Protein AF-A0A5J4RDU5-F1 (afdb_monomer)

Sequence (133 aa):
MGRKKLPRPSVDELYETISKMLVPAFILENFDIYGARESGASWVIELREKEGRIPVLLSERSDVVFDGYCNPIETLSHSFVCKPVYLKIYRRRYKKSNSDEHFSNEYDFTLNGLKMVPELGIFLKEEDRKLSY

Organism: NCBI:txid433724

Solvent-accessible surface area (backbone atoms only — not comparable to full-atom values): 9162 Å² total; per-residue (Å²): 135,82,82,76,89,72,82,81,77,56,70,66,63,49,48,56,55,52,46,56,43,52,41,57,65,81,55,57,73,52,30,41,82,77,47,74,46,81,52,101,88,49,77,48,75,42,70,42,74,41,89,86,75,65,56,78,96,49,65,89,52,88,85,77,74,90,83,80,77,76,85,84,85,87,78,92,74,61,90,40,58,91,58,90,84,82,89,84,84,82,77,69,76,47,59,56,87,100,48,92,57,75,47,62,85,87,82,87,70,48,36,87,98,44,102,41,44,52,68,60,56,51,54,54,52,5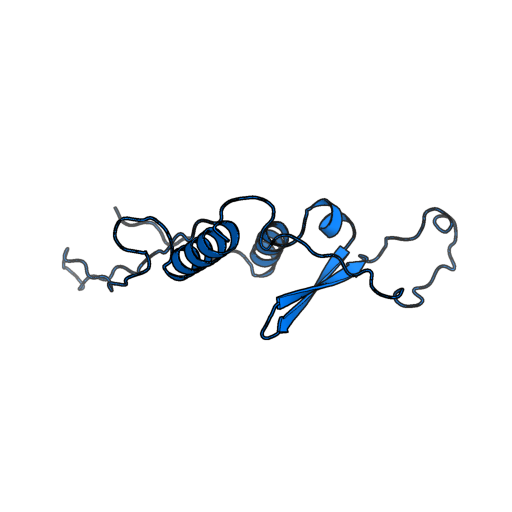4,52,55,57,63,74,75,111

Structure (mmCIF, N/CA/C/O backbone):
data_AF-A0A5J4RDU5-F1
#
_entry.id   AF-A0A5J4RDU5-F1
#
loop_
_atom_site.group_PDB
_atom_site.id
_atom_site.type_symbol
_atom_site.label_atom_id
_atom_site.label_alt_id
_atom_site.label_comp_id
_atom_site.label_asym_id
_atom_site.label_entity_id
_atom_site.label_seq_id
_atom_site.pdbx_PDB_ins_code
_atom_site.Cartn_x
_atom_site.Cartn_y
_atom_site.Cartn_z
_atom_site.occupancy
_atom_site.B_iso_or_equiv
_atom_site.auth_seq_id
_atom_site.auth_comp_id
_atom_site.auth_asym_id
_atom_site.auth_atom_id
_atom_site.pdbx_PDB_model_num
ATOM 1 N N . MET A 1 1 ? -18.287 16.459 21.845 1.00 55.81 1 MET A N 1
ATOM 2 C CA . MET A 1 1 ? -18.755 16.688 20.455 1.00 55.81 1 MET A CA 1
ATOM 3 C C . MET A 1 1 ? -18.324 15.526 19.563 1.00 55.81 1 MET A C 1
ATOM 5 O O . MET A 1 1 ? -17.198 15.071 19.702 1.00 55.81 1 MET A O 1
ATOM 9 N N . GLY A 1 2 ? -19.204 15.005 18.699 1.00 64.81 2 GLY A N 1
ATOM 10 C CA . GLY A 1 2 ? -18.856 13.923 17.761 1.00 64.81 2 GLY A CA 1
ATOM 11 C C . GLY A 1 2 ? -18.026 14.437 16.580 1.00 64.81 2 GLY A C 1
ATOM 12 O O . GLY A 1 2 ? -18.209 15.577 16.156 1.00 64.81 2 GLY A O 1
ATOM 13 N N . ARG A 1 3 ? -17.112 13.618 16.045 1.00 70.94 3 ARG A N 1
ATOM 14 C CA . ARG A 1 3 ? -16.375 13.970 14.820 1.00 70.94 3 ARG A CA 1
ATOM 15 C C . ARG A 1 3 ? -17.342 14.051 13.637 1.00 70.94 3 ARG A C 1
ATOM 17 O O . ARG A 1 3 ? -18.189 13.174 13.474 1.00 70.94 3 ARG A O 1
ATOM 24 N N . LYS A 1 4 ? -17.206 15.099 12.819 1.00 79.25 4 LYS A N 1
ATOM 25 C CA . LYS A 1 4 ? -17.969 15.252 11.573 1.00 79.25 4 LYS A CA 1
ATOM 26 C C . LYS A 1 4 ? -17.608 14.124 10.603 1.00 79.25 4 LYS A C 1
ATOM 28 O O . LYS A 1 4 ? -16.477 13.635 10.614 1.00 79.25 4 LYS A O 1
ATOM 33 N N . LYS A 1 5 ? -18.567 13.725 9.763 1.00 79.06 5 LYS A N 1
ATOM 34 C CA . LYS A 1 5 ? -18.322 12.783 8.668 1.00 79.06 5 LYS A CA 1
ATOM 35 C C . LYS A 1 5 ? -17.323 13.430 7.709 1.00 79.06 5 LYS A C 1
ATOM 37 O O . LYS A 1 5 ? -17.631 14.460 7.119 1.00 79.06 5 LYS A O 1
ATOM 42 N N . LEU A 1 6 ? -16.135 12.846 7.604 1.00 83.50 6 LEU A N 1
ATOM 43 C CA . LEU A 1 6 ? -15.161 13.241 6.595 1.00 83.50 6 LEU A CA 1
ATOM 44 C C . LEU A 1 6 ? -15.513 12.548 5.272 1.00 83.50 6 LEU A C 1
ATOM 46 O O . LEU A 1 6 ? -15.948 11.389 5.303 1.00 83.50 6 LEU A O 1
ATOM 50 N N . PRO A 1 7 ? -15.368 13.235 4.128 1.00 89.56 7 PRO A N 1
ATOM 51 C CA . PRO A 1 7 ? -15.463 12.580 2.834 1.00 89.56 7 PRO A CA 1
ATOM 52 C C . PRO A 1 7 ? -14.346 11.540 2.712 1.00 89.56 7 PRO A C 1
ATOM 54 O O . PRO A 1 7 ? -13.247 11.721 3.239 1.00 89.56 7 PRO A O 1
ATOM 57 N N . ARG A 1 8 ? -14.648 10.425 2.046 1.00 90.00 8 ARG A N 1
ATOM 58 C CA . ARG A 1 8 ? -13.632 9.430 1.704 1.00 90.00 8 ARG A CA 1
ATOM 59 C C . ARG A 1 8 ? -12.812 9.982 0.525 1.00 90.00 8 ARG A C 1
ATOM 61 O O . ARG A 1 8 ? -13.450 10.446 -0.419 1.00 90.00 8 ARG A O 1
ATOM 68 N N . PRO A 1 9 ? -11.467 9.921 0.565 1.00 92.69 9 PRO A N 1
ATOM 69 C CA . PRO A 1 9 ? -10.623 10.212 -0.596 1.00 92.69 9 PRO A CA 1
ATOM 70 C C . PRO A 1 9 ? -10.972 9.333 -1.801 1.00 92.69 9 PRO A C 1
ATO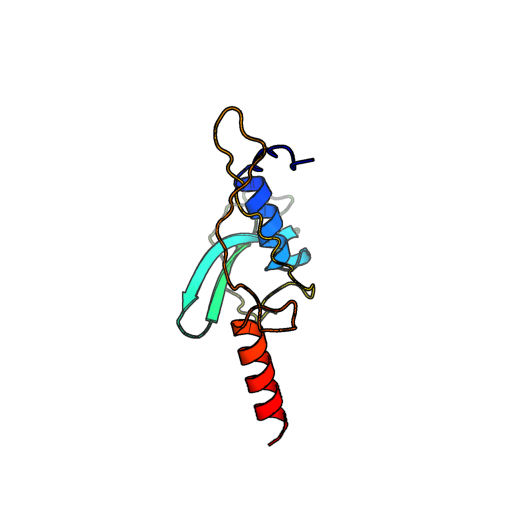M 72 O O . PRO A 1 9 ? -11.621 8.288 -1.640 1.00 92.69 9 PRO A O 1
ATOM 75 N N . SER A 1 10 ? -10.521 9.732 -2.990 1.00 95.75 10 SER A N 1
ATOM 76 C CA . SER A 1 10 ? -10.664 8.890 -4.180 1.00 95.75 10 SER A CA 1
ATOM 77 C C . SER A 1 10 ? -9.844 7.599 -4.046 1.00 95.75 10 SER A C 1
ATOM 79 O O . SER A 1 10 ? -8.980 7.463 -3.172 1.00 95.75 10 SER A O 1
ATOM 81 N N . VAL A 1 11 ? -10.141 6.611 -4.895 1.00 94.75 11 VAL A N 1
ATOM 82 C CA . VAL A 1 11 ? -9.355 5.368 -4.934 1.00 94.75 11 VAL A CA 1
ATOM 83 C C . VAL A 1 11 ? -7.916 5.669 -5.345 1.00 94.75 11 VAL A C 1
ATOM 85 O O . VAL A 1 11 ? -7.007 5.154 -4.704 1.00 94.75 11 VAL A O 1
ATOM 88 N N . ASP A 1 12 ? -7.717 6.554 -6.320 1.00 93.19 12 ASP A N 1
ATOM 89 C CA . ASP A 1 12 ? -6.394 6.900 -6.847 1.00 93.19 12 ASP A CA 1
ATOM 90 C C . ASP A 1 12 ? -5.538 7.635 -5.809 1.00 93.19 12 ASP A C 1
ATOM 92 O O . ASP A 1 12 ? -4.383 7.278 -5.589 1.00 93.19 12 ASP A O 1
ATOM 96 N N . GLU A 1 13 ? -6.120 8.595 -5.082 1.00 93.06 13 GLU A N 1
ATOM 97 C CA . GLU A 1 13 ? -5.431 9.304 -3.992 1.00 93.06 13 GLU A CA 1
ATOM 98 C C . GLU A 1 13 ? -5.009 8.339 -2.872 1.00 93.06 13 GLU A C 1
ATOM 100 O O . GLU A 1 13 ? -3.915 8.434 -2.299 1.00 93.06 13 GLU A O 1
ATOM 105 N N . LEU A 1 14 ? -5.889 7.387 -2.543 1.00 93.25 14 LEU A N 1
ATOM 106 C CA . LEU A 1 14 ? -5.608 6.372 -1.535 1.00 93.25 14 LEU A CA 1
ATOM 107 C C . LEU A 1 14 ? -4.529 5.397 -2.019 1.00 93.25 14 LEU A C 1
ATOM 109 O O . LEU A 1 14 ? -3.634 5.049 -1.247 1.00 93.25 14 LEU A O 1
ATOM 113 N N . TYR A 1 15 ? -4.601 4.985 -3.283 1.00 92.00 15 TYR A N 1
ATOM 114 C CA . TYR A 1 15 ? -3.633 4.108 -3.924 1.00 92.00 15 TYR A CA 1
ATOM 115 C C . TYR A 1 15 ? -2.240 4.733 -3.937 1.00 92.00 15 TYR A C 1
ATOM 117 O O . TYR A 1 15 ? -1.285 4.100 -3.489 1.00 92.00 15 TYR A O 1
ATOM 125 N N . GLU A 1 16 ? -2.121 5.997 -4.343 1.00 91.38 16 GLU A N 1
ATOM 126 C CA . GLU A 1 16 ? -0.854 6.728 -4.335 1.00 91.38 16 GLU A CA 1
ATOM 127 C C . GLU A 1 16 ? -0.254 6.791 -2.920 1.00 91.38 16 GLU A C 1
ATOM 129 O O . GLU A 1 16 ? 0.940 6.555 -2.714 1.00 91.38 16 GLU A O 1
ATOM 134 N N . THR A 1 17 ? -1.094 7.068 -1.920 1.00 91.75 17 THR A N 1
ATOM 135 C CA . THR A 1 17 ? -0.660 7.154 -0.521 1.00 91.75 17 THR A CA 1
ATOM 136 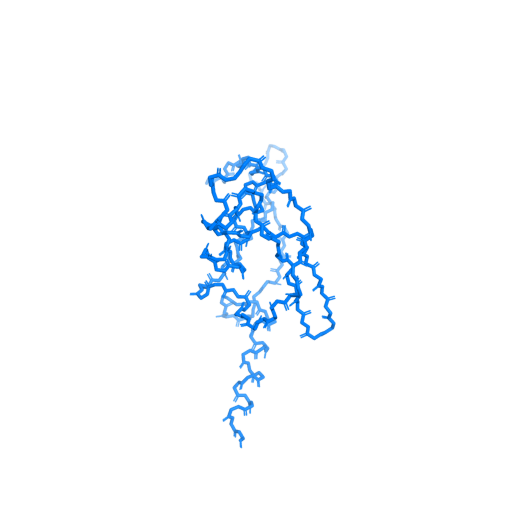C C . THR A 1 17 ? -0.159 5.806 0.004 1.00 91.75 17 THR A C 1
ATOM 138 O O . THR A 1 17 ? 0.910 5.749 0.613 1.00 91.75 17 THR A O 1
ATOM 141 N N . ILE A 1 18 ? -0.900 4.719 -0.236 1.00 91.50 18 ILE A N 1
ATOM 142 C CA . ILE A 1 18 ? -0.529 3.368 0.214 1.00 91.50 18 ILE A CA 1
ATOM 143 C C . ILE A 1 18 ? 0.727 2.878 -0.512 1.00 91.50 18 ILE A C 1
ATOM 145 O O . ILE A 1 18 ? 1.610 2.302 0.120 1.00 91.50 18 ILE A O 1
ATOM 149 N N . SER A 1 19 ? 0.857 3.168 -1.807 1.00 92.38 19 SER A N 1
ATOM 150 C CA . SER A 1 19 ? 2.030 2.801 -2.608 1.00 92.38 19 SER A CA 1
ATOM 151 C C . SER A 1 19 ? 3.323 3.321 -1.977 1.00 92.38 19 SER A C 1
ATOM 153 O O . SER A 1 19 ? 4.281 2.569 -1.817 1.00 92.38 19 SER A O 1
ATOM 155 N N . LYS A 1 20 ? 3.324 4.573 -1.497 1.00 91.12 20 LYS A N 1
ATOM 156 C CA . LYS A 1 20 ? 4.473 5.195 -0.808 1.00 91.12 20 LYS A CA 1
ATOM 157 C C . LYS A 1 20 ? 4.800 4.571 0.553 1.00 91.12 20 LYS A C 1
ATOM 159 O O . LYS A 1 20 ? 5.882 4.814 1.086 1.00 91.12 20 LYS A O 1
ATOM 164 N N . MET A 1 21 ? 3.876 3.816 1.151 1.00 91.94 21 MET A N 1
ATOM 165 C CA . MET A 1 21 ? 4.135 3.077 2.392 1.00 91.94 21 MET A CA 1
ATOM 166 C C . MET A 1 21 ? 4.887 1.771 2.139 1.00 91.94 21 MET A C 1
ATOM 168 O O . MET A 1 21 ? 5.580 1.309 3.042 1.00 91.94 21 MET A O 1
ATOM 172 N N . LEU A 1 22 ? 4.738 1.185 0.950 1.00 91.69 22 LEU A N 1
ATOM 173 C CA . LEU A 1 22 ? 5.238 -0.151 0.614 1.00 91.69 22 LEU A CA 1
ATOM 174 C C . LEU A 1 22 ? 6.450 -0.107 -0.320 1.00 91.69 22 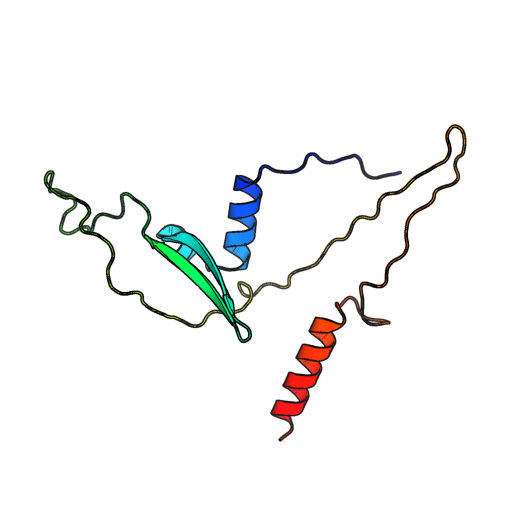LEU A C 1
ATO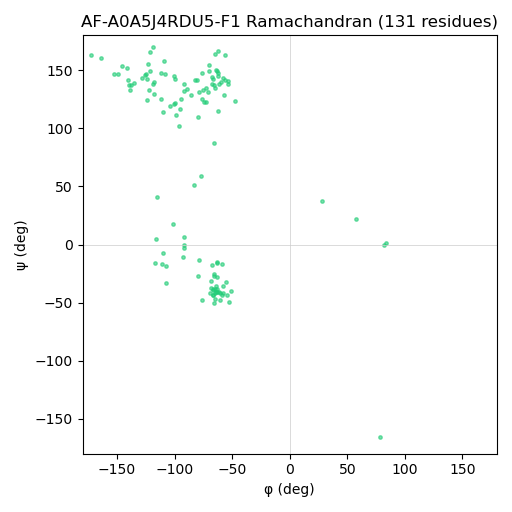M 176 O O . LEU A 1 22 ? 7.337 -0.945 -0.212 1.00 91.69 22 LEU A O 1
ATOM 180 N N . VAL A 1 23 ? 6.510 0.880 -1.215 1.00 92.44 23 VAL A N 1
ATOM 181 C CA . VAL A 1 23 ? 7.568 1.017 -2.217 1.00 92.44 23 VAL A CA 1
ATOM 182 C C . VAL A 1 23 ? 8.328 2.329 -1.988 1.00 92.44 23 VAL A C 1
ATOM 184 O O . VAL A 1 23 ? 7.705 3.389 -1.865 1.00 92.44 23 VAL A O 1
ATOM 187 N N . PRO A 1 24 ? 9.673 2.301 -1.929 1.00 91.38 24 PRO A N 1
ATOM 188 C CA . PRO A 1 24 ? 10.483 3.507 -1.817 1.00 91.38 24 PRO A CA 1
ATOM 189 C C . PRO A 1 24 ? 10.177 4.543 -2.904 1.00 91.38 24 PRO A C 1
ATOM 191 O O . PRO A 1 24 ? 10.025 4.214 -4.080 1.00 91.38 24 PRO A O 1
ATOM 194 N N . ALA A 1 25 ? 10.163 5.822 -2.520 1.00 90.62 25 ALA A N 1
ATOM 195 C CA . ALA A 1 25 ? 9.797 6.917 -3.421 1.00 90.62 25 ALA A CA 1
ATOM 196 C C . ALA A 1 25 ? 10.673 6.994 -4.686 1.00 90.62 25 ALA A C 1
ATOM 198 O O . ALA A 1 25 ? 10.151 7.278 -5.757 1.00 90.62 25 ALA A O 1
ATOM 199 N N . PHE A 1 26 ? 11.972 6.685 -4.581 1.00 92.06 26 PHE A N 1
ATOM 200 C CA . PHE A 1 26 ? 12.889 6.699 -5.729 1.00 92.06 26 PHE A CA 1
ATOM 201 C C . PHE A 1 26 ? 12.546 5.634 -6.786 1.00 92.06 26 PHE A C 1
ATOM 203 O O . PHE A 1 26 ? 12.837 5.814 -7.965 1.00 92.06 26 PHE A O 1
ATOM 210 N N . ILE A 1 27 ? 11.910 4.529 -6.381 1.00 94.25 27 ILE A N 1
ATOM 211 C CA . ILE A 1 27 ? 11.416 3.506 -7.309 1.00 94.25 27 ILE A CA 1
ATOM 212 C C . ILE A 1 27 ? 10.134 4.016 -7.973 1.00 94.25 27 ILE A C 1
ATOM 214 O O . ILE A 1 27 ? 10.032 4.018 -9.196 1.00 94.25 27 ILE A O 1
ATOM 218 N N . LEU A 1 28 ? 9.194 4.537 -7.177 1.00 94.25 28 LEU A N 1
ATOM 219 C CA . LEU A 1 28 ? 7.924 5.089 -7.672 1.00 94.25 28 LEU A CA 1
ATOM 220 C C . LEU A 1 28 ? 8.089 6.316 -8.583 1.00 94.25 28 LEU A C 1
ATOM 222 O O . LEU A 1 28 ? 7.149 6.707 -9.274 1.00 94.25 28 LEU A O 1
ATOM 226 N N . GLU A 1 29 ? 9.259 6.953 -8.600 1.00 94.81 29 GLU A N 1
ATOM 227 C CA . GLU A 1 29 ? 9.571 8.033 -9.537 1.00 94.81 29 GLU A CA 1
ATOM 228 C C . GLU A 1 29 ? 9.575 7.535 -10.990 1.00 94.81 29 GLU A C 1
ATOM 230 O O . GLU A 1 29 ? 9.028 8.199 -11.878 1.00 94.81 29 GLU A O 1
ATOM 235 N N . ASN A 1 30 ? 10.128 6.344 -11.220 1.00 96.19 30 ASN A N 1
ATOM 236 C CA . ASN A 1 30 ? 10.348 5.781 -12.553 1.00 96.19 30 ASN A CA 1
ATOM 237 C C . ASN A 1 30 ? 9.452 4.583 -12.868 1.00 96.19 30 ASN A C 1
ATOM 239 O O . ASN A 1 30 ? 9.292 4.258 -14.038 1.00 96.19 30 ASN A O 1
ATOM 243 N N . PHE A 1 31 ? 8.837 3.970 -11.858 1.00 96.81 31 PHE A N 1
ATOM 244 C CA . PHE A 1 31 ? 8.030 2.765 -12.010 1.00 96.81 31 PHE A CA 1
ATOM 245 C C . PHE A 1 31 ? 6.624 2.942 -11.432 1.00 96.81 31 PHE A C 1
ATOM 247 O O . PHE A 1 31 ? 6.441 3.599 -10.407 1.00 96.81 31 PHE A O 1
ATOM 254 N N . ASP A 1 32 ? 5.648 2.308 -12.073 1.00 95.44 32 ASP A N 1
ATOM 255 C CA . ASP A 1 32 ? 4.281 2.148 -11.592 1.00 95.44 32 ASP A CA 1
ATOM 256 C C . ASP A 1 32 ? 4.082 0.754 -11.001 1.00 95.44 32 ASP A C 1
ATOM 258 O O . ASP A 1 32 ? 4.618 -0.236 -11.503 1.00 95.44 32 ASP A O 1
ATOM 262 N N . ILE A 1 33 ? 3.264 0.662 -9.953 1.00 95.31 33 ILE A N 1
ATOM 263 C CA . ILE A 1 33 ? 2.784 -0.625 -9.446 1.00 95.31 33 ILE A CA 1
ATOM 264 C C . ILE A 1 33 ? 1.719 -1.149 -10.412 1.00 95.31 33 ILE A C 1
ATOM 266 O O . ILE A 1 33 ? 0.706 -0.492 -10.647 1.00 95.31 33 ILE A O 1
ATOM 270 N N . TYR A 1 34 ? 1.958 -2.344 -10.944 1.00 94.56 34 TYR A N 1
ATOM 271 C CA . TYR A 1 34 ? 1.079 -3.035 -11.893 1.00 94.56 34 TYR A CA 1
ATOM 272 C C . TYR A 1 34 ? 0.347 -4.224 -11.272 1.00 94.56 34 TYR A C 1
ATOM 274 O O . TYR A 1 34 ? -0.665 -4.678 -11.803 1.00 94.56 34 TYR A O 1
ATOM 282 N N . GLY A 1 35 ? 0.835 -4.732 -10.142 1.00 93.62 35 GLY A N 1
ATOM 283 C CA . GLY A 1 35 ? 0.195 -5.836 -9.448 1.00 93.62 35 GLY A CA 1
ATOM 284 C C . GLY A 1 35 ? 0.821 -6.119 -8.095 1.00 93.62 35 GLY A C 1
ATOM 285 O O . GLY A 1 35 ? 1.938 -5.700 -7.798 1.00 93.62 35 GLY A O 1
ATOM 286 N N . ALA A 1 36 ? 0.090 -6.858 -7.271 1.00 93.44 36 ALA A N 1
ATOM 287 C CA . ALA A 1 36 ? 0.613 -7.453 -6.057 1.00 93.44 36 ALA A CA 1
ATOM 288 C C . ALA A 1 36 ? 0.056 -8.870 -5.935 1.00 93.44 36 ALA A C 1
ATOM 290 O O . ALA A 1 36 ? -1.144 -9.084 -6.116 1.00 93.44 36 ALA A O 1
ATOM 291 N N . ARG A 1 37 ? 0.926 -9.834 -5.639 1.00 93.62 37 ARG A N 1
ATOM 292 C CA . ARG A 1 37 ? 0.550 -11.229 -5.399 1.00 93.62 37 ARG A CA 1
ATOM 293 C C . ARG A 1 37 ? 1.006 -11.654 -4.015 1.00 93.62 37 ARG A C 1
ATOM 295 O O . ARG A 1 37 ? 2.151 -11.425 -3.630 1.00 93.62 37 ARG A O 1
ATOM 302 N N . GLU A 1 38 ? 0.100 -12.288 -3.290 1.00 92.81 38 GLU A N 1
ATOM 303 C CA . GLU A 1 38 ? 0.406 -12.969 -2.042 1.00 92.81 38 GLU A CA 1
ATOM 304 C C . GLU A 1 38 ? 0.737 -14.433 -2.338 1.00 92.81 38 GLU A C 1
ATOM 306 O O . GLU A 1 38 ? 0.093 -15.095 -3.153 1.00 92.81 38 GLU A O 1
ATOM 311 N N . SER A 1 39 ? 1.756 -14.940 -1.662 1.00 87.69 39 SER A N 1
ATOM 312 C CA . SER A 1 39 ? 2.037 -16.362 -1.519 1.00 87.69 39 SER A CA 1
ATOM 313 C C . SER A 1 39 ? 2.045 -16.704 -0.030 1.00 87.69 39 SER A C 1
ATOM 315 O O . SER A 1 39 ? 2.159 -15.812 0.808 1.00 87.69 39 SER A O 1
ATOM 317 N N . GLY A 1 40 ? 1.992 -17.991 0.324 1.00 82.44 40 GLY A N 1
ATOM 318 C CA . GLY A 1 40 ? 1.971 -18.407 1.734 1.00 82.44 40 GLY A CA 1
ATOM 319 C C . GLY A 1 40 ? 3.182 -17.954 2.566 1.00 82.44 40 GLY A C 1
ATOM 320 O O . GLY A 1 40 ? 3.107 -17.985 3.789 1.00 82.44 40 GLY A O 1
ATOM 321 N N . ALA A 1 41 ? 4.281 -17.535 1.928 1.00 84.88 41 ALA A N 1
ATOM 322 C CA . ALA A 1 41 ? 5.502 -17.100 2.607 1.00 84.88 41 ALA A CA 1
ATOM 323 C C . ALA A 1 41 ? 5.872 -15.625 2.365 1.00 84.88 41 ALA A C 1
ATOM 325 O O . ALA A 1 41 ? 6.716 -15.092 3.085 1.00 84.88 41 ALA A O 1
ATOM 326 N N . SER A 1 42 ? 5.306 -14.960 1.353 1.00 84.06 42 SER A N 1
ATOM 327 C CA . SER A 1 42 ? 5.726 -13.606 0.974 1.00 84.06 42 SER A CA 1
ATOM 328 C C . SER A 1 42 ? 4.726 -12.882 0.076 1.00 84.06 42 SER A C 1
ATOM 330 O O . SER A 1 42 ? 3.916 -13.498 -0.618 1.00 84.06 42 SER A O 1
ATOM 332 N N . TRP A 1 43 ? 4.852 -11.558 0.046 1.00 91.62 43 TRP A N 1
ATOM 333 C CA . TRP A 1 43 ? 4.207 -10.685 -0.929 1.00 91.62 43 TRP A CA 1
ATOM 334 C C . TRP A 1 43 ? 5.199 -10.301 -2.028 1.00 91.62 43 TRP A C 1
ATOM 336 O O . TRP A 1 43 ? 6.369 -10.045 -1.748 1.00 91.62 43 TRP A O 1
ATOM 346 N N . VAL A 1 44 ? 4.721 -10.215 -3.269 1.00 92.44 44 VAL A N 1
ATOM 347 C CA . VAL A 1 44 ? 5.487 -9.705 -4.414 1.00 92.44 44 VAL A CA 1
ATOM 348 C C . VAL A 1 44 ? 4.712 -8.562 -5.050 1.00 92.44 44 VAL A C 1
ATOM 350 O O . VAL A 1 44 ? 3.556 -8.741 -5.430 1.00 92.44 44 VAL A O 1
ATOM 353 N N . ILE A 1 45 ? 5.352 -7.401 -5.170 1.00 94.69 45 ILE A N 1
ATOM 354 C CA . ILE A 1 45 ? 4.817 -6.231 -5.871 1.00 94.69 45 ILE A CA 1
ATOM 355 C C . ILE A 1 45 ? 5.465 -6.183 -7.254 1.00 94.69 45 ILE A C 1
ATOM 357 O O . ILE A 1 45 ? 6.687 -6.110 -7.364 1.00 94.69 45 ILE A O 1
ATOM 361 N N . GLU A 1 46 ? 4.649 -6.229 -8.304 1.00 96.00 46 GLU A N 1
ATOM 362 C CA . GLU A 1 46 ? 5.103 -6.041 -9.677 1.00 96.00 46 GLU A CA 1
ATOM 363 C C . GLU A 1 46 ? 5.141 -4.560 -10.030 1.00 96.00 46 GLU A C 1
ATOM 365 O O . GLU A 1 46 ? 4.158 -3.831 -9.871 1.00 96.00 46 GLU A O 1
ATOM 370 N N . LEU A 1 47 ? 6.289 -4.143 -10.554 1.00 96.88 47 LEU A N 1
ATOM 371 C CA . LEU A 1 47 ? 6.572 -2.783 -10.975 1.00 96.88 47 LEU A CA 1
ATOM 372 C C . LEU A 1 47 ? 6.883 -2.781 -12.472 1.00 96.88 47 LEU A C 1
ATOM 374 O O . LEU A 1 47 ? 7.605 -3.655 -12.956 1.00 96.88 47 LEU A O 1
ATOM 378 N N . ARG A 1 48 ? 6.364 -1.798 -13.205 1.00 97.31 48 ARG A N 1
ATOM 379 C CA . ARG A 1 48 ? 6.709 -1.567 -14.615 1.00 97.31 48 ARG A CA 1
ATOM 380 C C . ARG A 1 48 ? 7.215 -0.154 -14.778 1.00 97.31 48 ARG A C 1
ATOM 382 O O . ARG A 1 48 ? 6.731 0.753 -14.110 1.00 97.31 48 ARG A O 1
ATOM 389 N N . GLU A 1 49 ? 8.211 0.021 -15.634 1.00 96.94 49 GLU A N 1
ATOM 390 C CA . GLU A 1 49 ? 8.724 1.352 -15.931 1.00 96.94 49 GLU A CA 1
ATOM 391 C C . GLU A 1 49 ? 7.609 2.204 -16.546 1.00 96.94 49 GLU A C 1
ATOM 393 O O . GLU A 1 49 ? 6.813 1.716 -17.356 1.00 96.94 49 GLU A O 1
ATOM 398 N N . LYS A 1 50 ? 7.528 3.461 -16.109 1.00 95.75 50 LYS A N 1
ATOM 399 C CA . LYS A 1 50 ? 6.537 4.422 -16.583 1.00 95.75 50 LYS A CA 1
ATOM 400 C C . LYS A 1 50 ? 6.710 4.686 -18.070 1.00 95.75 50 LYS A C 1
ATOM 402 O O . LYS A 1 50 ? 7.828 4.751 -18.585 1.00 95.75 50 LYS A O 1
ATOM 407 N N . GLU A 1 51 ? 5.593 4.945 -18.735 1.00 92.81 51 GLU A N 1
ATOM 408 C CA . GLU A 1 51 ? 5.608 5.408 -20.117 1.00 92.81 51 GLU A CA 1
ATOM 409 C C . GLU A 1 51 ? 6.416 6.714 -20.250 1.00 92.81 51 GLU A C 1
ATOM 411 O O . GLU A 1 51 ? 6.419 7.569 -19.360 1.00 92.81 51 GLU A O 1
ATOM 416 N N . GLY A 1 52 ? 7.145 6.855 -21.359 1.00 89.25 52 GLY A N 1
ATOM 417 C CA . GLY A 1 52 ? 7.955 8.042 -21.645 1.00 89.25 52 GLY A CA 1
ATOM 418 C C . GLY A 1 52 ? 9.349 8.059 -21.006 1.00 89.25 52 GLY A C 1
ATOM 419 O O . GLY A 1 52 ? 10.100 9.007 -21.234 1.00 89.25 52 GLY A O 1
ATOM 420 N N . ARG A 1 53 ? 9.755 7.018 -20.264 1.00 91.81 53 ARG A N 1
ATOM 421 C CA . ARG A 1 53 ? 11.139 6.840 -19.780 1.00 91.81 53 ARG A CA 1
ATOM 422 C C . ARG A 1 53 ? 12.074 6.340 -20.889 1.00 91.81 53 ARG A C 1
ATOM 424 O O . ARG A 1 53 ? 12.697 5.292 -20.792 1.00 91.81 53 ARG A O 1
ATOM 431 N N . ILE A 1 54 ? 12.170 7.111 -21.969 1.00 92.12 54 ILE A N 1
ATOM 432 C CA . ILE A 1 54 ? 13.038 6.785 -23.104 1.00 92.12 54 ILE A CA 1
ATOM 433 C C . ILE A 1 54 ? 14.507 6.980 -22.687 1.00 92.12 54 ILE A C 1
ATOM 435 O O . ILE A 1 54 ? 14.844 8.036 -22.141 1.00 92.12 54 ILE A O 1
ATOM 439 N N . PRO A 1 55 ? 15.403 6.008 -22.949 1.00 93.44 55 PRO A N 1
ATOM 440 C CA . PRO A 1 55 ? 16.827 6.163 -22.679 1.00 93.44 55 PRO A CA 1
ATOM 441 C C . PRO A 1 55 ? 17.398 7.423 -23.334 1.00 93.44 55 PRO A C 1
ATOM 443 O O . PRO A 1 55 ? 17.137 7.691 -24.504 1.00 93.44 55 PRO A O 1
ATOM 446 N N . VAL A 1 56 ? 18.251 8.159 -22.613 1.00 92.50 56 VAL A N 1
ATOM 447 C CA . VAL A 1 56 ? 18.865 9.412 -23.104 1.00 92.50 56 VAL A CA 1
ATOM 448 C C . VAL A 1 56 ? 19.605 9.213 -24.433 1.00 92.50 56 VAL A C 1
ATOM 450 O O . VAL A 1 56 ? 19.588 10.085 -25.289 1.00 92.50 56 VAL A O 1
ATOM 453 N N . LEU A 1 57 ? 20.190 8.032 -24.660 1.00 94.19 57 LEU A N 1
ATOM 454 C CA . LEU A 1 57 ? 20.858 7.688 -25.924 1.00 94.19 57 LEU A CA 1
ATOM 455 C C . LEU A 1 57 ? 19.916 7.663 -27.144 1.00 94.19 57 LEU A C 1
ATOM 457 O O . LEU A 1 57 ? 20.387 7.657 -28.280 1.00 94.19 57 LEU A O 1
ATOM 461 N N . LEU A 1 58 ? 18.603 7.625 -26.918 1.00 93.38 58 LEU A N 1
ATOM 462 C CA . LEU A 1 58 ? 17.560 7.584 -27.939 1.00 93.38 58 LEU A CA 1
ATOM 463 C C . LEU A 1 58 ? 16.665 8.838 -27.916 1.00 93.38 58 LEU A C 1
ATOM 465 O O . LEU A 1 58 ? 15.714 8.895 -28.686 1.00 93.38 58 LEU A O 1
ATOM 469 N N . SER A 1 59 ? 16.947 9.852 -27.084 1.00 87.81 59 SER A N 1
ATOM 470 C CA . SER A 1 59 ? 16.031 10.991 -26.878 1.00 87.81 59 SER A CA 1
ATOM 471 C C . SER A 1 59 ? 15.824 11.875 -28.111 1.00 87.81 59 SER A C 1
ATOM 473 O O . SER A 1 59 ? 14.795 12.534 -28.222 1.00 87.81 59 SER A O 1
ATOM 475 N N . GLU A 1 60 ? 16.790 11.907 -29.032 1.00 91.50 60 GLU A N 1
ATOM 476 C CA . GLU A 1 60 ? 16.714 12.680 -30.283 1.00 91.50 60 GLU A CA 1
ATOM 477 C C . GLU A 1 60 ? 16.145 11.871 -31.460 1.00 91.50 60 GLU A C 1
ATOM 479 O O . GLU A 1 60 ? 15.984 12.398 -32.561 1.00 91.50 60 GLU A O 1
ATOM 484 N N . ARG A 1 61 ? 15.847 10.583 -31.251 1.00 91.31 61 ARG A N 1
ATOM 485 C CA . ARG A 1 61 ? 15.301 9.711 -32.291 1.00 91.31 61 ARG A CA 1
ATOM 486 C C . ARG A 1 61 ? 13.779 9.767 -32.304 1.00 91.31 61 ARG A C 1
ATOM 488 O O . ARG A 1 61 ? 13.133 9.661 -31.268 1.00 91.31 61 ARG A O 1
ATOM 495 N N . SER A 1 62 ? 13.207 9.898 -33.495 1.00 87.56 62 SER A N 1
ATOM 496 C CA . SER A 1 62 ? 11.756 9.940 -33.709 1.00 87.56 62 SER A CA 1
ATOM 497 C C . SER A 1 62 ? 11.139 8.573 -34.014 1.00 87.56 62 SER A C 1
ATOM 499 O O . SER A 1 62 ? 9.919 8.442 -34.016 1.00 87.56 62 SER A O 1
ATOM 501 N N . ASP A 1 63 ? 11.966 7.559 -34.264 1.00 93.38 63 ASP A N 1
ATOM 502 C CA . ASP A 1 63 ? 11.587 6.197 -34.648 1.00 93.38 63 ASP A CA 1
ATOM 503 C C . ASP A 1 63 ? 11.652 5.196 -33.479 1.00 93.38 63 ASP A C 1
ATOM 505 O O . ASP A 1 63 ? 11.679 3.984 -33.685 1.00 93.38 63 ASP A O 1
ATOM 509 N N . VAL A 1 64 ? 11.670 5.688 -32.236 1.00 92.81 64 VAL A N 1
ATOM 510 C CA . VAL A 1 64 ? 11.699 4.846 -31.034 1.00 92.81 64 VAL A CA 1
ATOM 511 C C . VAL A 1 64 ? 10.315 4.261 -30.774 1.00 92.81 64 VAL A C 1
ATOM 513 O O . VAL A 1 64 ? 9.334 4.990 -30.632 1.00 92.81 64 VAL A O 1
ATOM 516 N N . VAL A 1 65 ? 10.248 2.937 -30.663 1.00 92.88 65 VAL A N 1
ATOM 517 C CA . VAL A 1 65 ? 9.027 2.194 -30.337 1.00 92.88 65 VAL A CA 1
ATOM 518 C C . VAL A 1 65 ? 9.243 1.332 -29.099 1.00 92.88 65 VAL A C 1
ATOM 520 O O . VAL A 1 65 ? 10.368 0.959 -28.770 1.00 92.88 65 VAL A O 1
ATOM 523 N N . PHE A 1 66 ? 8.154 1.017 -28.403 1.00 94.31 66 PHE A N 1
ATOM 524 C CA . PHE A 1 66 ? 8.177 0.093 -27.276 1.00 94.31 66 PHE A CA 1
ATOM 525 C C . PHE A 1 66 ? 8.367 -1.351 -27.768 1.00 94.31 66 PHE A C 1
ATOM 527 O O . PHE A 1 66 ? 7.547 -1.846 -28.538 1.00 94.31 66 PHE A O 1
ATOM 534 N N . ASP A 1 67 ? 9.419 -2.020 -27.291 1.00 95.50 67 ASP A N 1
ATOM 535 C CA . ASP A 1 67 ? 9.771 -3.413 -27.624 1.00 95.50 67 ASP A CA 1
ATOM 536 C C . ASP A 1 67 ? 9.681 -4.333 -26.390 1.00 95.50 67 ASP A C 1
ATOM 538 O O . ASP A 1 67 ? 10.538 -5.171 -26.117 1.00 95.50 67 ASP A O 1
ATOM 542 N N . GLY A 1 68 ? 8.645 -4.137 -25.572 1.00 95.50 68 GL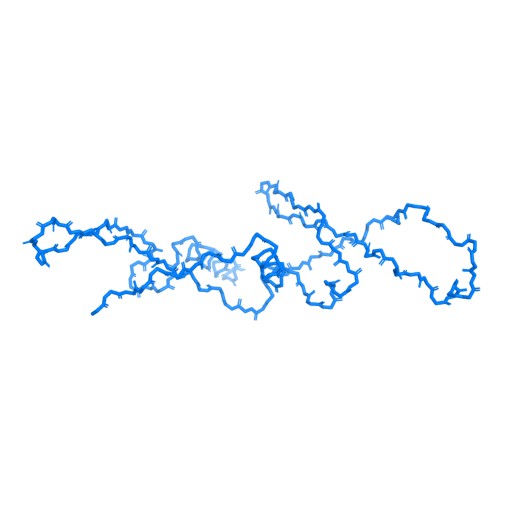Y A N 1
ATOM 543 C CA . GLY A 1 68 ? 8.436 -4.933 -24.365 1.00 95.50 68 GLY A CA 1
ATOM 544 C C . GLY A 1 68 ? 9.322 -4.526 -23.182 1.00 95.50 68 GLY A C 1
ATOM 545 O O . GLY A 1 68 ? 9.902 -3.444 -23.133 1.00 95.50 68 GLY A O 1
ATOM 546 N N . TYR A 1 69 ? 9.374 -5.405 -22.179 1.00 96.06 69 TYR A N 1
ATOM 547 C CA . TYR A 1 69 ? 10.141 -5.201 -20.950 1.00 96.06 69 TYR A CA 1
ATOM 548 C C . TYR A 1 69 ? 11.319 -6.173 -20.877 1.00 96.06 69 TYR A C 1
ATOM 550 O O . TYR A 1 69 ? 11.212 -7.329 -21.285 1.00 96.06 69 TYR A O 1
ATOM 558 N N . CYS A 1 70 ? 12.414 -5.723 -20.269 1.00 95.56 70 CYS A N 1
ATOM 559 C CA . CYS A 1 70 ? 13.521 -6.590 -19.880 1.00 95.56 70 CYS A CA 1
ATOM 560 C C . CYS A 1 70 ? 13.091 -7.642 -18.841 1.00 95.56 70 CYS A C 1
ATOM 562 O O . CYS A 1 70 ? 12.054 -7.518 -18.182 1.00 95.56 70 CYS A O 1
ATOM 564 N N . ASN A 1 71 ? 13.950 -8.647 -18.637 1.00 95.12 71 ASN A N 1
ATOM 565 C CA . ASN 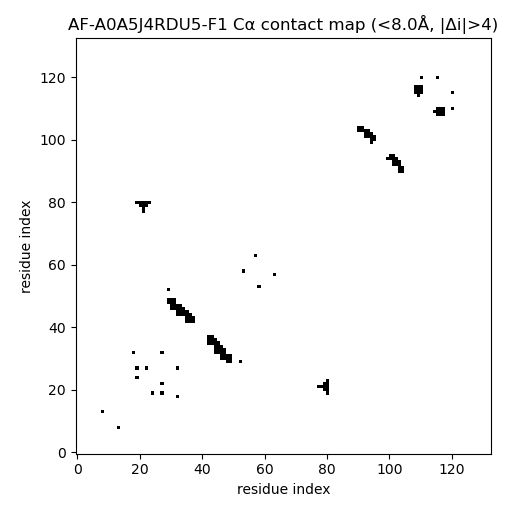A 1 71 ? 13.810 -9.581 -17.520 1.00 95.12 71 ASN A CA 1
ATOM 566 C C . ASN A 1 71 ? 13.769 -8.821 -16.178 1.00 95.12 71 ASN A C 1
ATOM 568 O O . ASN A 1 71 ? 14.510 -7.846 -16.011 1.00 95.12 71 ASN A O 1
ATOM 572 N N . PRO A 1 72 ? 12.930 -9.253 -15.220 1.00 94.44 72 PRO A N 1
ATOM 573 C CA . PRO A 1 72 ? 12.769 -8.553 -13.955 1.00 94.44 72 PRO A CA 1
ATOM 574 C C . PRO A 1 72 ? 14.041 -8.628 -13.108 1.00 94.44 72 PRO A C 1
ATOM 576 O O . PRO A 1 72 ? 14.717 -9.655 -13.058 1.00 94.44 72 PRO A O 1
ATOM 579 N N . ILE A 1 73 ? 14.327 -7.539 -12.394 1.00 93.62 73 ILE A N 1
ATOM 580 C CA . ILE A 1 73 ? 15.299 -7.531 -11.301 1.00 93.62 73 ILE A CA 1
ATOM 581 C C . ILE A 1 73 ? 14.517 -7.747 -10.008 1.00 93.62 73 ILE A C 1
ATOM 583 O O . ILE A 1 73 ? 13.683 -6.921 -9.638 1.00 93.62 73 ILE A O 1
ATOM 587 N N . GLU A 1 74 ? 14.790 -8.851 -9.321 1.00 91.75 74 GLU A N 1
ATOM 588 C CA . GLU A 1 74 ? 14.179 -9.149 -8.028 1.00 91.75 74 GLU A CA 1
ATOM 589 C C . GLU A 1 74 ? 15.050 -8.610 -6.891 1.00 91.75 74 GLU A C 1
ATOM 591 O O . GLU A 1 74 ? 16.264 -8.812 -6.860 1.00 91.75 74 GLU A O 1
ATOM 596 N N . THR A 1 75 ? 14.430 -7.910 -5.942 1.00 88.38 75 THR A N 1
ATOM 597 C CA . THR A 1 75 ? 15.110 -7.395 -4.751 1.00 88.38 75 THR A CA 1
ATOM 598 C C . THR A 1 75 ? 14.215 -7.532 -3.528 1.00 88.38 75 THR A C 1
ATOM 600 O O . THR A 1 75 ? 13.000 -7.335 -3.606 1.00 88.38 75 THR A O 1
ATOM 603 N N . LEU A 1 76 ? 14.814 -7.878 -2.389 1.00 88.06 76 LEU A N 1
ATOM 604 C CA . LEU A 1 76 ? 14.113 -7.920 -1.112 1.00 88.06 76 LEU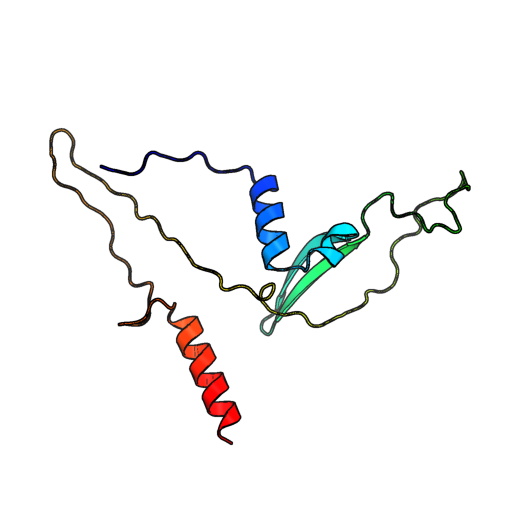 A CA 1
ATOM 605 C C . LEU A 1 76 ? 13.986 -6.496 -0.564 1.00 88.06 76 LEU A C 1
ATOM 607 O O . LEU A 1 76 ? 14.969 -5.760 -0.484 1.00 88.06 76 LEU A O 1
ATOM 611 N N . SER A 1 77 ? 12.780 -6.121 -0.146 1.00 84.12 77 SER A N 1
ATOM 612 C CA . SER A 1 77 ? 12.520 -4.848 0.525 1.00 84.12 77 SER A CA 1
ATOM 613 C C . SER A 1 77 ? 11.965 -5.063 1.931 1.00 84.12 77 SER A C 1
ATOM 615 O O . SER A 1 77 ? 11.605 -6.175 2.317 1.00 84.12 77 SER A O 1
ATOM 617 N N . HIS A 1 78 ? 11.897 -3.983 2.705 1.00 77.38 78 HIS A N 1
ATOM 618 C CA . HIS A 1 78 ? 11.205 -3.976 3.990 1.00 77.38 78 HIS A CA 1
ATOM 619 C C . HIS A 1 78 ? 9.688 -4.079 3.779 1.00 77.38 78 HIS A C 1
ATOM 621 O O . HIS A 1 78 ? 9.168 -3.616 2.768 1.00 77.38 78 HIS A O 1
ATOM 627 N N . SER A 1 79 ? 8.957 -4.601 4.768 1.00 76.12 79 SER A N 1
ATOM 628 C CA . SER A 1 79 ? 7.488 -4.695 4.695 1.00 76.12 79 SER A CA 1
ATOM 629 C C . SER A 1 79 ? 6.795 -3.326 4.625 1.00 76.12 79 SER A C 1
ATOM 631 O O . SER A 1 79 ? 5.712 -3.210 4.064 1.00 76.12 79 SER A O 1
ATOM 633 N N . PHE A 1 80 ? 7.423 -2.287 5.187 1.00 82.69 80 PHE A N 1
ATOM 634 C CA . PHE A 1 80 ? 7.028 -0.885 5.052 1.00 82.69 80 PHE A CA 1
ATOM 635 C C . PHE A 1 80 ? 8.276 -0.012 4.925 1.00 82.69 80 PHE A C 1
ATOM 637 O O . PHE A 1 80 ? 9.323 -0.336 5.489 1.00 82.69 80 PHE A O 1
ATOM 644 N N . VAL A 1 81 ? 8.155 1.132 4.253 1.00 79.19 81 VAL A N 1
ATOM 645 C CA . VAL A 1 81 ? 9.223 2.134 4.127 1.00 79.19 81 VAL A CA 1
ATOM 646 C C . VAL A 1 81 ? 9.525 2.741 5.501 1.00 79.19 81 VAL A C 1
ATOM 648 O O . VAL A 1 81 ? 8.926 3.749 5.865 1.00 79.19 81 VAL A O 1
ATOM 651 N N . CYS A 1 82 ? 10.421 2.098 6.264 1.00 75.12 82 CYS A N 1
ATOM 652 C CA . CYS A 1 82 ? 11.096 2.504 7.512 1.00 75.12 82 CYS A CA 1
ATOM 653 C C . CYS A 1 82 ? 10.341 3.488 8.430 1.00 75.12 82 CYS A C 1
ATOM 655 O O . CYS A 1 82 ? 10.937 4.381 9.034 1.00 75.12 82 CYS A O 1
ATOM 657 N N . LYS A 1 83 ? 9.018 3.347 8.533 1.00 80.00 83 LYS A N 1
ATOM 658 C CA . LYS A 1 83 ? 8.129 4.209 9.311 1.00 80.00 83 LYS A CA 1
ATOM 659 C C . LYS A 1 83 ? 7.109 3.335 10.032 1.00 80.00 83 LYS A C 1
ATOM 661 O O . LYS A 1 83 ? 6.560 2.418 9.421 1.00 80.00 83 LYS A O 1
ATOM 666 N N . PRO A 1 84 ? 6.814 3.617 11.310 1.00 82.12 84 PRO A N 1
ATOM 667 C CA . PRO A 1 84 ? 5.766 2.905 12.024 1.00 82.12 84 PRO A CA 1
ATOM 668 C C . PRO A 1 84 ? 4.396 3.203 11.405 1.00 82.12 84 PRO A C 1
ATOM 670 O O . PRO A 1 84 ? 4.066 4.357 11.115 1.00 82.12 84 PRO A O 1
ATOM 673 N N . VAL A 1 85 ? 3.575 2.164 11.253 1.00 84.38 85 VAL A N 1
ATOM 674 C CA . VAL A 1 85 ? 2.190 2.281 10.785 1.00 84.38 85 VAL A CA 1
ATOM 675 C C . VAL A 1 85 ? 1.249 2.233 11.983 1.00 84.38 85 VAL A C 1
ATOM 677 O O . VAL A 1 85 ? 1.225 1.263 12.734 1.00 84.38 85 VAL A O 1
ATOM 680 N N . TYR A 1 86 ? 0.446 3.283 12.151 1.00 87.19 86 TYR A N 1
ATOM 681 C CA . TYR A 1 86 ? -0.569 3.350 13.201 1.00 87.19 86 TYR A CA 1
ATOM 682 C C . TYR A 1 86 ? -1.960 3.128 12.616 1.00 87.19 86 TYR A C 1
ATOM 684 O O . TYR A 1 86 ? -2.446 3.937 11.822 1.00 87.19 86 TYR A O 1
ATOM 692 N N . LEU A 1 87 ? -2.642 2.082 13.075 1.00 88.19 87 LEU A N 1
ATOM 693 C CA . LEU A 1 87 ? -4.033 1.830 12.716 1.00 88.19 87 LEU A CA 1
ATOM 694 C C . LEU A 1 87 ? -4.954 2.716 13.565 1.00 88.19 87 LEU A C 1
ATOM 696 O O . LEU A 1 87 ? -5.097 2.530 14.773 1.00 88.19 87 LEU A O 1
ATOM 700 N N . LYS A 1 88 ? -5.584 3.714 12.938 1.00 90.06 88 LYS A N 1
ATOM 701 C CA . LYS A 1 88 ? -6.587 4.573 13.587 1.00 90.06 88 LYS A CA 1
ATOM 702 C C . LYS A 1 88 ? -7.988 4.052 13.286 1.00 90.06 88 LYS A C 1
ATOM 704 O O . LYS A 1 88 ? -8.529 4.304 12.213 1.00 90.06 88 LYS A O 1
ATOM 709 N N . ILE A 1 89 ? -8.582 3.358 14.253 1.00 89.38 89 ILE A N 1
ATOM 710 C CA . ILE A 1 89 ? -9.902 2.736 14.106 1.00 89.38 89 ILE A CA 1
ATOM 711 C C . ILE A 1 89 ? -10.989 3.671 14.648 1.00 89.38 89 ILE A C 1
ATOM 713 O O . ILE A 1 89 ? -10.946 4.107 15.800 1.00 89.38 89 ILE A O 1
ATOM 717 N N . TYR A 1 90 ? -11.990 3.968 13.817 1.00 89.44 90 TYR A N 1
ATOM 718 C CA . TYR A 1 90 ? -13.150 4.778 14.190 1.00 89.44 90 TYR A CA 1
ATOM 719 C C . TYR A 1 90 ? -14.402 3.909 14.256 1.00 89.44 90 TYR A C 1
ATOM 721 O O . TYR A 1 90 ? -14.887 3.416 13.240 1.00 89.44 90 TYR A O 1
ATOM 729 N N . ARG A 1 91 ? -14.952 3.752 15.463 1.00 90.50 91 ARG A N 1
ATOM 730 C CA . ARG A 1 91 ? -16.211 3.034 15.683 1.00 90.50 91 ARG A CA 1
ATOM 731 C C . ARG A 1 91 ? -17.396 3.940 15.371 1.00 90.50 91 ARG A C 1
ATOM 733 O O . ARG A 1 91 ? -17.382 5.133 15.685 1.00 90.50 91 ARG A O 1
ATOM 740 N N . ARG A 1 92 ? -18.441 3.371 14.771 1.00 89.88 92 ARG A N 1
ATOM 741 C CA . ARG A 1 92 ? -19.715 4.078 14.611 1.00 89.88 92 ARG A CA 1
ATOM 742 C C . ARG A 1 92 ? -20.349 4.278 15.985 1.00 89.88 92 ARG A C 1
ATOM 744 O O . ARG A 1 92 ? -20.345 3.370 16.812 1.00 89.88 92 ARG A O 1
ATOM 751 N N . ARG A 1 93 ? -20.896 5.472 16.204 1.00 90.81 93 ARG A N 1
ATOM 752 C CA . ARG A 1 93 ? -21.669 5.815 17.396 1.00 90.81 93 ARG A CA 1
ATOM 753 C C . ARG A 1 93 ? -23.118 6.015 16.993 1.00 90.81 93 ARG A C 1
ATOM 755 O O . ARG A 1 93 ? -23.403 6.835 16.122 1.00 90.81 93 ARG A O 1
ATOM 762 N N . TYR A 1 94 ? -24.005 5.290 17.648 1.00 92.00 94 TYR A N 1
ATOM 763 C CA . TYR A 1 94 ? -25.441 5.342 17.439 1.00 92.00 94 TYR A CA 1
ATOM 764 C C . TYR A 1 94 ? -26.111 6.003 18.640 1.00 92.00 94 TYR A C 1
ATOM 766 O O . TYR A 1 94 ? -25.537 6.076 19.726 1.00 92.00 94 TYR A O 1
ATOM 774 N N . LYS A 1 95 ? -27.315 6.523 18.435 1.00 93.38 95 LYS A N 1
ATOM 775 C CA . LYS A 1 95 ? -28.199 6.994 19.500 1.00 93.38 95 LYS A CA 1
ATOM 776 C C . LYS A 1 95 ? -29.638 6.709 19.110 1.00 93.38 95 LYS A C 1
ATOM 778 O O . LYS A 1 95 ? -29.941 6.655 17.916 1.00 93.38 95 LYS A O 1
ATOM 783 N N . LYS A 1 96 ? -30.516 6.556 20.097 1.00 91.19 96 LYS A N 1
ATOM 784 C CA . LYS A 1 96 ? -31.961 6.564 19.846 1.00 91.19 96 LYS A CA 1
ATOM 785 C C . LYS A 1 96 ? -32.388 7.988 19.469 1.00 91.19 96 LYS A C 1
ATOM 787 O O . LYS A 1 96 ? -31.770 8.964 19.902 1.00 91.19 96 LYS A O 1
ATOM 792 N N . SER A 1 97 ? -33.421 8.116 18.639 1.00 88.25 97 SER A N 1
ATOM 793 C CA . SER A 1 97 ? -34.000 9.432 18.344 1.00 88.25 97 SER A CA 1
ATOM 794 C C . SER A 1 97 ? -34.496 10.076 19.644 1.00 88.25 97 SER A C 1
ATOM 796 O O . SER A 1 97 ? -35.035 9.372 20.494 1.00 88.25 97 SER A O 1
ATOM 798 N N . ASN A 1 98 ? -34.288 11.385 19.815 1.00 90.06 98 ASN A N 1
ATOM 799 C CA . ASN A 1 98 ? -34.669 12.149 21.016 1.00 90.06 98 ASN A CA 1
ATOM 800 C C . ASN A 1 98 ? -34.072 11.654 22.352 1.00 90.06 98 ASN A C 1
ATOM 802 O O . ASN A 1 98 ? -34.604 11.958 23.413 1.00 90.06 98 ASN A O 1
ATOM 806 N N . SER A 1 99 ? -32.964 10.911 22.310 1.00 90.69 99 SER A N 1
ATOM 807 C CA . SER A 1 99 ? -32.181 10.530 23.489 1.00 90.69 99 SER A CA 1
ATOM 808 C C . SER A 1 99 ? -30.744 11.033 23.355 1.00 90.69 99 SER A C 1
ATOM 810 O O . SER A 1 99 ? -30.203 11.116 22.244 1.00 90.69 99 SER A O 1
ATOM 812 N N . ASP A 1 100 ? -30.125 11.337 24.493 1.00 88.31 100 ASP A N 1
ATOM 813 C CA . ASP A 1 100 ? -28.698 11.658 24.599 1.00 88.31 100 ASP A CA 1
ATOM 814 C C . ASP A 1 100 ? -27.831 10.422 24.895 1.00 88.31 100 ASP A C 1
ATOM 816 O O . ASP A 1 100 ? -26.604 10.510 24.957 1.00 88.31 100 ASP A O 1
ATOM 820 N N . GLU A 1 101 ? -28.451 9.246 25.023 1.00 93.44 101 GLU A N 1
ATOM 821 C CA . GLU A 1 101 ? -27.754 7.981 25.224 1.00 93.44 101 GLU A CA 1
ATOM 822 C C . GLU A 1 101 ? -27.053 7.521 23.936 1.00 93.44 101 GLU A C 1
ATOM 824 O O . GLU A 1 101 ? -27.618 7.537 22.834 1.00 93.44 101 GLU A O 1
ATOM 829 N N . HIS A 1 102 ? -25.800 7.090 24.076 1.00 90.75 102 HIS A N 1
ATOM 830 C CA . HIS A 1 102 ? -24.950 6.678 22.969 1.00 90.75 102 HIS A CA 1
ATOM 831 C C . HIS A 1 102 ? -24.541 5.214 23.078 1.00 90.75 102 HIS A C 1
ATOM 833 O O . HIS A 1 102 ? -24.147 4.747 24.139 1.00 90.75 102 HIS A O 1
ATOM 839 N N . PHE A 1 103 ? -24.528 4.537 21.933 1.00 92.69 103 PHE A N 1
ATOM 840 C CA . PHE A 1 103 ? -24.123 3.142 21.803 1.00 92.69 103 PHE A CA 1
ATOM 841 C C . PHE A 1 103 ? -23.009 3.005 20.765 1.00 92.69 103 PHE A C 1
ATOM 843 O O . PHE A 1 103 ? -22.986 3.719 19.756 1.00 92.69 103 PHE A O 1
ATOM 850 N N . SER A 1 104 ? -22.096 2.065 20.982 1.00 93.44 104 SER A N 1
ATOM 851 C CA . SER A 1 104 ? -21.079 1.669 20.009 1.00 93.44 104 SER A CA 1
ATOM 852 C C . SER A 1 104 ? -20.673 0.226 20.250 1.00 93.44 104 SER A C 1
ATOM 854 O O . SER A 1 104 ? -20.615 -0.198 21.398 1.00 93.44 104 SER A O 1
ATOM 856 N N . ASN A 1 105 ? -20.333 -0.494 19.186 1.00 93.12 105 ASN A N 1
ATOM 857 C CA . ASN A 1 105 ? -19.798 -1.849 19.303 1.00 93.12 105 ASN A CA 1
ATOM 858 C C . ASN A 1 105 ? -18.449 -1.839 20.023 1.00 93.12 105 ASN A C 1
ATOM 860 O O . ASN A 1 105 ? -17.692 -0.882 19.876 1.00 93.12 105 ASN A O 1
ATOM 864 N N . GLU A 1 106 ? -18.116 -2.906 20.736 1.00 90.38 106 GLU A N 1
ATOM 865 C CA . GLU A 1 106 ? -16.806 -3.110 21.358 1.00 90.38 106 GLU A CA 1
ATOM 866 C C . GLU A 1 106 ? -16.026 -4.193 20.618 1.00 90.38 106 GLU A C 1
ATOM 868 O O . GLU A 1 106 ? -16.610 -5.108 20.044 1.00 90.38 106 GLU A O 1
ATOM 873 N N . TYR A 1 107 ? -14.707 -4.031 20.577 1.00 89.62 107 TYR A N 1
ATOM 874 C CA . TYR A 1 107 ? -13.783 -4.915 19.879 1.00 89.62 107 TYR A CA 1
ATOM 875 C C . TYR A 1 107 ? -12.458 -4.905 20.632 1.00 89.62 107 TYR A C 1
ATOM 877 O O . TYR A 1 107 ? -12.059 -3.852 21.139 1.00 89.62 107 TYR A O 1
ATOM 885 N N . ASP A 1 108 ? -11.769 -6.039 20.633 1.00 88.56 108 ASP A N 1
ATOM 886 C CA . ASP A 1 108 ? -10.393 -6.124 21.098 1.00 88.56 108 ASP A CA 1
ATOM 887 C C . ASP A 1 108 ? -9.446 -6.080 19.892 1.00 88.56 108 ASP A C 1
ATOM 889 O O . ASP A 1 108 ? -9.446 -6.978 19.0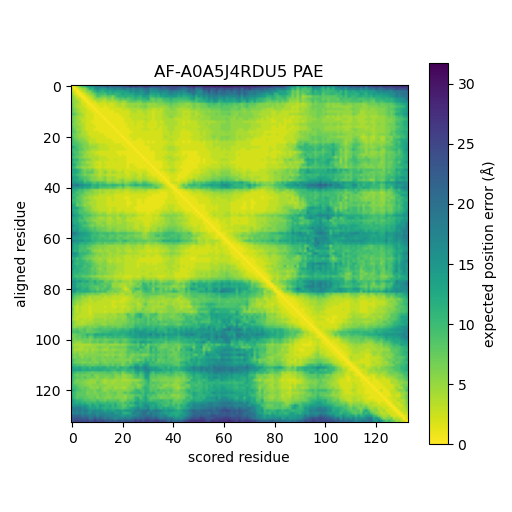52 1.00 88.56 108 ASP A O 1
ATOM 893 N N . PHE A 1 109 ? -8.696 -4.985 19.763 1.00 87.38 109 PHE A N 1
ATOM 894 C CA . PHE A 1 109 ? -7.754 -4.765 18.658 1.00 87.38 109 PHE A CA 1
ATOM 895 C C . PHE A 1 109 ? -6.298 -4.815 19.109 1.00 87.38 109 PHE A C 1
ATOM 897 O O . PHE A 1 109 ? -5.394 -4.673 18.286 1.00 87.38 109 PHE A O 1
ATOM 904 N N . THR A 1 110 ? -6.058 -4.896 20.414 1.00 89.88 110 THR A N 1
ATOM 905 C CA . THR A 1 110 ? -4.747 -4.620 20.985 1.00 89.88 110 THR A CA 1
ATOM 906 C C . THR A 1 110 ? -4.382 -5.669 22.003 1.00 89.88 110 THR A C 1
ATOM 908 O O . THR A 1 110 ? -5.189 -6.023 22.849 1.00 89.88 110 THR A O 1
ATOM 911 N N . LEU A 1 111 ? -3.126 -6.091 21.996 1.00 84.19 111 LEU A N 1
ATOM 912 C CA . LEU A 1 111 ? -2.589 -6.892 23.078 1.00 84.19 111 LEU A CA 1
ATOM 913 C C . LEU A 1 111 ? -2.751 -6.135 24.409 1.00 84.19 111 LEU A C 1
ATOM 915 O O . LEU A 1 111 ? -2.373 -4.967 24.510 1.00 84.19 111 LEU A O 1
ATOM 919 N N . ASN A 1 112 ? -3.320 -6.796 25.419 1.00 81.56 112 ASN A N 1
ATOM 920 C CA . ASN A 1 112 ? -3.651 -6.180 26.706 1.00 81.56 112 ASN A CA 1
ATOM 921 C C . ASN A 1 112 ? -2.487 -5.356 27.284 1.00 81.56 112 ASN A C 1
ATOM 923 O O . ASN A 1 112 ? -1.387 -5.865 27.490 1.00 81.56 112 ASN A O 1
ATOM 927 N N . GLY A 1 113 ? -2.747 -4.073 27.553 1.00 80.50 113 GLY A N 1
ATOM 928 C CA . GLY A 1 113 ? -1.760 -3.130 28.090 1.00 80.50 113 GLY A CA 1
ATOM 929 C C . GLY A 1 113 ? -0.818 -2.499 27.056 1.00 80.50 113 GLY A C 1
ATOM 930 O O . GLY A 1 113 ? 0.003 -1.663 27.430 1.00 80.50 113 GLY A O 1
ATOM 931 N N . LEU A 1 114 ? -0.938 -2.834 25.766 1.00 84.06 114 LEU A N 1
ATOM 932 C CA . LEU A 1 114 ? -0.051 -2.360 24.701 1.00 84.06 114 LEU A CA 1
ATOM 933 C C . LEU A 1 114 ? -0.837 -1.770 23.528 1.00 84.06 114 LEU A C 1
ATOM 935 O O . LEU A 1 114 ? -1.875 -2.275 23.128 1.00 84.06 114 LEU A O 1
ATOM 939 N N . LYS A 1 115 ? -0.318 -0.708 22.905 1.00 85.81 115 LYS A N 1
ATOM 940 C CA . LYS A 1 115 ? -0.895 -0.128 21.674 1.00 85.81 115 LYS A CA 1
ATOM 941 C C . LYS A 1 115 ? -0.414 -0.881 20.429 1.00 85.81 115 LYS A C 1
ATOM 943 O O . LYS A 1 115 ? 0.125 -0.274 19.507 1.00 85.81 115 LYS A O 1
ATOM 948 N N . MET A 1 116 ? -0.555 -2.201 20.438 1.00 87.06 116 MET A N 1
ATOM 949 C CA . MET A 1 116 ? -0.013 -3.106 19.426 1.00 87.06 116 MET A CA 1
ATOM 950 C C . MET A 1 116 ? -1.032 -4.194 19.110 1.00 87.06 116 MET A C 1
ATOM 952 O O . MET A 1 116 ? -1.636 -4.736 20.031 1.00 87.06 116 MET A O 1
ATOM 956 N N . VAL A 1 117 ? -1.207 -4.521 17.829 1.00 90.31 117 VAL A N 1
ATOM 957 C CA . VAL A 1 117 ? -2.052 -5.655 17.429 1.00 90.31 117 VAL A CA 1
ATOM 958 C C . VAL A 1 117 ? -1.423 -6.976 17.898 1.00 90.31 117 VAL A C 1
ATOM 960 O O . VAL A 1 117 ? -0.191 -7.085 17.878 1.00 90.31 117 VAL A O 1
ATOM 963 N N . PRO A 1 118 ? -2.212 -7.970 18.342 1.00 88.06 118 PRO A N 1
ATOM 964 C CA . PRO A 1 118 ? -1.681 -9.236 18.849 1.00 88.06 118 PRO A CA 1
ATOM 965 C C . PRO A 1 118 ? -0.679 -9.913 17.906 1.00 88.06 118 PRO A C 1
ATOM 967 O O . PRO A 1 118 ? 0.355 -10.395 18.362 1.00 88.06 118 PRO A O 1
ATOM 970 N N . GLU A 1 119 ? -0.936 -9.874 16.601 1.00 85.31 119 GLU A N 1
ATOM 971 C CA . GLU A 1 119 ? -0.109 -10.480 15.556 1.00 85.31 119 GLU A CA 1
ATOM 972 C C . GLU A 1 119 ? 1.308 -9.897 15.536 1.00 85.31 119 GLU A C 1
ATOM 974 O O . GLU A 1 119 ? 2.282 -10.642 15.454 1.00 85.31 119 GLU A O 1
ATOM 979 N N . LEU A 1 120 ? 1.448 -8.574 15.693 1.00 83.88 120 LEU A N 1
ATOM 980 C CA . LEU A 1 120 ? 2.761 -7.928 15.771 1.00 83.88 120 LEU A CA 1
ATOM 981 C C . LEU A 1 120 ? 3.491 -8.317 17.063 1.00 83.88 120 LEU A C 1
ATOM 983 O O . LEU A 1 120 ? 4.701 -8.522 17.053 1.00 83.88 120 LEU A O 1
ATOM 987 N N . GLY A 1 121 ? 2.764 -8.458 18.173 1.00 82.06 121 GLY A N 1
ATOM 988 C CA . GLY A 1 121 ? 3.344 -8.919 19.434 1.00 82.06 121 GLY A CA 1
ATOM 989 C C . GLY A 1 121 ? 3.852 -10.361 19.360 1.00 82.06 121 GLY A C 1
ATOM 990 O O . GLY A 1 121 ? 4.897 -10.668 19.929 1.00 82.06 121 GLY A O 1
ATOM 991 N N . ILE A 1 122 ? 3.133 -11.237 18.653 1.00 84.50 122 ILE A N 1
ATOM 992 C CA . ILE A 1 122 ? 3.551 -12.623 18.393 1.00 84.50 122 ILE A CA 1
ATOM 993 C C . ILE A 1 122 ? 4.800 -12.630 17.511 1.00 84.50 122 ILE A C 1
ATOM 995 O O . ILE A 1 122 ? 5.801 -13.225 17.901 1.00 84.50 122 ILE A O 1
ATOM 999 N N . PHE A 1 123 ? 4.773 -11.893 16.398 1.00 83.75 123 PHE A N 1
ATOM 1000 C CA . PHE A 1 123 ? 5.908 -11.768 15.484 1.00 83.75 123 PHE A CA 1
ATOM 1001 C C . PHE A 1 123 ? 7.193 -11.338 16.209 1.00 83.75 123 PHE A C 1
ATOM 1003 O O . PHE A 1 123 ? 8.225 -11.993 16.095 1.00 83.75 123 PHE A O 1
ATOM 1010 N N . LEU A 1 124 ? 7.133 -10.281 17.026 1.00 84.00 124 LEU A N 1
ATOM 1011 C CA . LEU A 1 124 ? 8.310 -9.787 17.750 1.00 84.00 124 LEU A CA 1
ATOM 1012 C C . LEU A 1 124 ? 8.856 -10.797 18.773 1.00 84.00 124 LEU A C 1
ATOM 1014 O O . LEU A 1 124 ? 10.068 -10.892 18.941 1.00 84.00 124 LEU A O 1
ATOM 1018 N N . LYS A 1 125 ? 7.986 -11.566 19.441 1.00 81.75 125 LYS A N 1
ATOM 1019 C CA . LYS A 1 125 ? 8.413 -12.630 20.367 1.00 81.75 125 LYS A CA 1
ATOM 1020 C C . LYS A 1 125 ? 9.113 -13.777 19.645 1.00 81.75 125 LYS A C 1
ATOM 1022 O O . LYS A 1 125 ? 10.051 -14.355 20.186 1.00 81.75 125 LYS A O 1
ATOM 1027 N N . GLU A 1 126 ? 8.638 -14.138 18.456 1.00 79.44 126 GLU A N 1
ATOM 1028 C CA . GLU A 1 126 ? 9.273 -15.178 17.647 1.00 79.44 126 GLU A CA 1
ATOM 1029 C C . GLU A 1 126 ? 10.673 -14.759 17.196 1.00 79.44 126 GLU A C 1
ATOM 1031 O O . GLU A 1 126 ? 11.598 -15.566 17.276 1.00 79.44 126 GLU A O 1
ATOM 1036 N N . GLU A 1 127 ? 10.849 -13.501 16.791 1.00 74.81 127 GLU A N 1
ATOM 1037 C CA . GLU A 1 127 ? 12.158 -12.965 16.406 1.00 74.81 127 GLU A CA 1
ATOM 1038 C C . GLU A 1 127 ? 13.131 -12.876 17.597 1.00 74.81 127 GLU A C 1
ATOM 1040 O O . GLU A 1 127 ? 14.273 -13.319 17.481 1.00 74.81 127 GLU A O 1
ATOM 1045 N N . ASP A 1 128 ? 12.684 -12.406 18.769 1.00 76.94 128 ASP A N 1
ATOM 1046 C CA . ASP A 1 128 ? 13.495 -12.382 20.004 1.00 76.94 128 ASP A CA 1
ATOM 1047 C C . ASP A 1 128 ? 13.981 -13.785 20.407 1.00 76.94 128 ASP A C 1
ATOM 1049 O O . ASP A 1 128 ? 15.155 -14.003 20.728 1.00 76.94 128 ASP A O 1
ATOM 1053 N N . ARG A 1 129 ? 13.092 -14.782 20.293 1.00 71.12 129 ARG A N 1
ATOM 1054 C CA . ARG A 1 129 ? 13.431 -16.181 20.563 1.00 71.12 129 ARG A CA 1
ATOM 1055 C C . ARG A 1 129 ? 14.495 -16.712 19.603 1.00 71.12 129 ARG A C 1
ATOM 1057 O O . ARG A 1 129 ? 15.346 -17.475 20.044 1.00 71.12 129 ARG A O 1
ATOM 1064 N N . LYS A 1 130 ? 14.460 -16.342 18.318 1.00 70.31 130 LYS A N 1
ATOM 1065 C CA . LYS A 1 130 ? 15.454 -16.784 17.321 1.00 70.31 130 LYS A CA 1
ATOM 1066 C C . LYS A 1 130 ? 16.847 -16.199 17.568 1.00 70.31 130 LYS A C 1
ATOM 1068 O O . LYS A 1 130 ? 17.819 -16.866 17.254 1.00 70.31 130 LYS A O 1
ATOM 1073 N N . LEU A 1 131 ? 16.940 -14.991 18.126 1.00 63.75 131 LEU A N 1
ATOM 1074 C CA . LEU A 1 131 ? 18.213 -14.323 18.445 1.00 63.75 131 LEU A CA 1
ATOM 1075 C C . LEU A 1 131 ? 18.871 -14.828 19.739 1.00 63.75 131 LEU A C 1
ATOM 1077 O O . LEU A 1 131 ? 20.028 -14.515 20.005 1.00 63.75 131 LEU A O 1
ATOM 1081 N N . SER A 1 132 ? 18.124 -15.574 20.555 1.00 67.69 132 SER A N 1
ATOM 1082 C CA . SER A 1 132 ? 18.567 -16.088 21.857 1.00 67.69 132 SER A CA 1
ATOM 1083 C C . SER A 1 132 ? 19.207 -17.489 21.792 1.00 67.69 132 SER A C 1
ATOM 1085 O O . SER A 1 132 ? 19.500 -18.068 22.840 1.00 67.69 132 SER A O 1
ATOM 1087 N N . TYR A 1 133 ? 19.412 -18.031 20.586 1.00 50.03 133 TYR A N 1
ATOM 1088 C CA . TYR A 1 133 ? 20.100 -19.297 20.286 1.00 50.03 133 TYR A CA 1
ATOM 1089 C C . TYR A 1 133 ? 21.250 -19.056 19.306 1.00 50.03 133 TYR A C 1
ATOM 1091 O O . TYR A 1 133 ? 22.203 -19.866 19.340 1.00 50.03 133 TYR A O 1
#

pLDDT: mean 88.1, std 8.09, range [50.03, 97.31]

Mean predicted aligned error: 7.65 Å

InterPro domains:
  IPR061178 ISAon1-like transposase, N-terminal region [NF049916] (18-126)

Secondary structure (DSSP, 8-state):
-PPP-PPPPPHHHHHHHHHHHHS-HHHHHHEEEEEEEE-SS-EEEEEEEPTT---GGGTT-S-------PPPPP----SSSSS----------EE-TT---EE------S-TTSSS-HHHHHHHHHHHHHHT-

Radius of gyration: 22.88 Å; Cα contacts (8 Å, |Δi|>4): 77; chains: 1; bounding box: 56×36×63 Å

Foldseek 3Di:
DDDDDDDDDDPVVVVVVVCVFADPPVLVVFWDFPDWDDDPVDIDTDIDGDPPPDPPVCPPPPPDDDPDDDDDDDDDDDRTDPDDDQDDDDWDWDDDPPDPDIDTDDDDQDDPPDSHGVVVVVVVVVVVVVVVD